Protein AF-A0A376P6J7-F1 (afdb_monomer_lite)

Organism: Escherichia coli (NCBI:txid562)

Foldseek 3Di:
DDPPWDKDWDWDDDPFKIWIWIDTDPDDIGTPDIGTPVRVPPPPD

pLDDT: mean 81.67, std 14.91, range [47.62, 95.12]

Structure (mmCIF, N/CA/C/O backbone):
data_AF-A0A376P6J7-F1
#
_entry.id   AF-A0A376P6J7-F1
#
loop_
_atom_site.group_PDB
_atom_site.id
_atom_site.type_symbol
_atom_site.label_atom_id
_atom_site.label_alt_id
_atom_site.label_comp_id
_atom_site.label_asym_id
_atom_site.label_entity_id
_atom_site.label_seq_id
_atom_site.pdbx_PDB_ins_code
_atom_site.Cartn_x
_atom_site.Cartn_y
_atom_site.Cartn_z
_atom_site.occupancy
_atom_site.B_iso_or_equiv
_atom_site.auth_seq_id
_atom_site.auth_comp_id
_atom_site.auth_asym_id
_atom_site.auth_atom_id
_atom_site.pdbx_PDB_model_num
ATOM 1 N N . MET A 1 1 ? -5.859 -4.626 26.787 1.00 47.62 1 MET A N 1
ATOM 2 C CA . MET A 1 1 ? -5.364 -3.489 25.982 1.00 47.62 1 MET A CA 1
ATOM 3 C C . MET A 1 1 ? -5.654 -3.847 24.534 1.00 47.62 1 MET A C 1
ATOM 5 O O . MET A 1 1 ? -5.090 -4.819 24.058 1.00 47.62 1 MET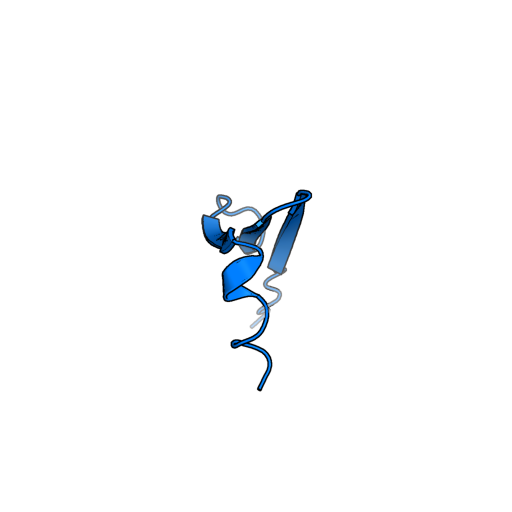 A O 1
ATOM 9 N N . ASN A 1 2 ? -6.650 -3.211 23.916 1.00 58.47 2 ASN A N 1
ATOM 10 C CA . ASN A 1 2 ? -7.139 -3.582 22.585 1.00 58.47 2 ASN A CA 1
ATOM 11 C C . ASN A 1 2 ? -6.356 -2.774 21.541 1.00 58.47 2 ASN A C 1
ATOM 13 O O . ASN A 1 2 ? -6.601 -1.582 21.390 1.00 58.47 2 ASN A O 1
ATOM 17 N N . ASN A 1 3 ? -5.366 -3.387 20.897 1.00 69.25 3 ASN A N 1
ATOM 18 C CA . ASN A 1 3 ? -4.474 -2.761 19.916 1.00 69.25 3 ASN A CA 1
ATOM 19 C C . ASN A 1 3 ? -4.945 -3.010 18.474 1.00 69.25 3 ASN A C 1
ATOM 21 O O . ASN A 1 3 ? -4.123 -3.198 17.578 1.00 69.25 3 ASN A O 1
ATOM 25 N N . ASN A 1 4 ? -6.262 -3.021 18.255 1.00 75.25 4 ASN A N 1
ATOM 26 C CA . ASN A 1 4 ? -6.861 -3.190 16.935 1.00 75.25 4 ASN A CA 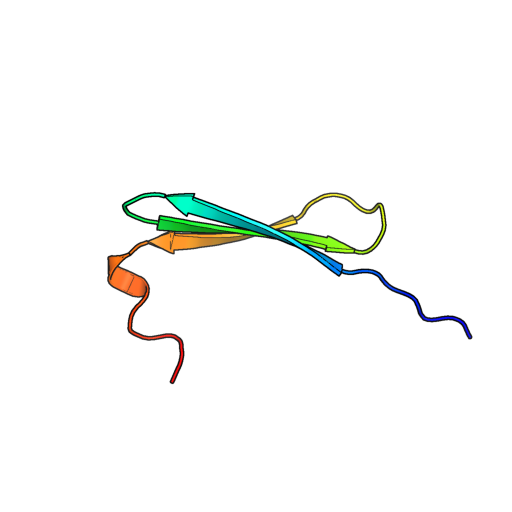1
ATOM 27 C C . ASN A 1 4 ? -6.629 -1.937 16.078 1.00 75.25 4 ASN A C 1
ATOM 29 O O . ASN A 1 4 ? -7.538 -1.138 15.867 1.00 75.25 4 ASN A O 1
ATOM 33 N N . ASN A 1 5 ? -5.402 -1.773 15.589 1.00 83.50 5 ASN A N 1
ATOM 34 C CA . ASN A 1 5 ? -5.078 -0.814 14.549 1.00 83.50 5 ASN A CA 1
ATOM 35 C C . ASN A 1 5 ? -5.325 -1.473 13.194 1.00 83.50 5 ASN A C 1
ATOM 37 O O . ASN A 1 5 ? -4.648 -2.432 12.823 1.00 83.50 5 ASN A O 1
ATOM 41 N N . THR A 1 6 ? -6.300 -0.956 12.458 1.00 90.69 6 THR A N 1
ATOM 42 C CA . THR A 1 6 ? -6.547 -1.367 11.075 1.00 90.69 6 THR A CA 1
ATOM 43 C C . THR A 1 6 ? -5.653 -0.542 10.162 1.00 90.69 6 THR A C 1
ATOM 45 O O . THR A 1 6 ? -5.698 0.684 10.210 1.00 90.69 6 THR A O 1
ATOM 48 N N . LEU A 1 7 ? -4.831 -1.196 9.344 1.00 92.12 7 LEU A N 1
ATOM 49 C CA . LEU A 1 7 ? -4.025 -0.532 8.322 1.00 92.12 7 LEU A CA 1
ATOM 50 C C . LEU A 1 7 ? -4.763 -0.594 6.985 1.00 92.12 7 LEU A C 1
ATOM 52 O O . LEU A 1 7 ? -4.997 -1.679 6.453 1.00 92.12 7 LEU A O 1
ATOM 56 N N . TYR A 1 8 ? -5.089 0.567 6.434 1.00 93.44 8 TYR A N 1
ATOM 57 C CA . TYR A 1 8 ? -5.621 0.697 5.084 1.00 93.44 8 TYR A CA 1
ATOM 58 C C . TYR A 1 8 ? -4.479 1.052 4.137 1.00 93.44 8 TYR A C 1
ATOM 60 O O . TYR A 1 8 ? -3.709 1.964 4.427 1.00 93.44 8 TYR A O 1
ATOM 68 N N . VAL A 1 9 ? -4.366 0.342 3.013 1.00 93.56 9 VAL A N 1
ATOM 69 C CA . VAL A 1 9 ? -3.329 0.576 1.996 1.00 93.56 9 VAL A CA 1
ATOM 70 C C . VAL A 1 9 ? -3.995 0.822 0.648 1.00 93.56 9 VAL A C 1
ATOM 72 O O . VAL A 1 9 ? -4.779 0.001 0.176 1.00 93.56 9 VAL A O 1
ATOM 75 N N . GLY A 1 10 ? -3.674 1.956 0.031 1.00 94.12 10 GLY A N 1
ATOM 76 C CA . GLY A 1 10 ? -4.047 2.304 -1.333 1.00 94.12 10 GLY A CA 1
ATOM 77 C C . GLY A 1 10 ? -2.878 2.060 -2.282 1.00 94.12 10 GLY A C 1
ATOM 78 O O . GLY A 1 10 ? -1.778 2.572 -2.066 1.00 94.12 10 GLY A O 1
ATOM 79 N N . LEU A 1 11 ? -3.132 1.287 -3.336 1.00 92.62 11 LEU A N 1
ATOM 80 C CA . LEU A 1 11 ? -2.181 0.998 -4.403 1.00 92.62 11 LEU A CA 1
ATOM 81 C C . LEU A 1 11 ? -2.741 1.552 -5.714 1.00 92.62 11 LEU A C 1
ATOM 83 O O . LEU A 1 11 ? -3.770 1.077 -6.192 1.00 92.62 11 LEU A O 1
ATOM 87 N N . ASP A 1 12 ? -2.055 2.527 -6.297 1.00 91.69 12 ASP A N 1
ATOM 88 C CA . ASP A 1 12 ? -2.352 3.010 -7.646 1.00 91.69 12 ASP A CA 1
ATOM 89 C C . ASP A 1 12 ? -1.275 2.503 -8.607 1.00 91.69 12 ASP A C 1
ATOM 91 O O . ASP A 1 12 ? -0.099 2.869 -8.504 1.00 91.69 12 ASP A O 1
ATOM 95 N N . VAL A 1 13 ? -1.676 1.611 -9.512 1.00 88.94 13 VAL A N 1
ATOM 96 C CA . VAL A 1 13 ? -0.797 1.002 -10.513 1.00 88.94 13 VAL A CA 1
ATOM 97 C C . VAL A 1 13 ? -1.046 1.688 -11.842 1.00 88.94 13 VAL A C 1
ATOM 99 O O . VAL A 1 13 ? -2.031 1.432 -12.533 1.00 88.94 13 VAL A O 1
ATOM 102 N N . HIS A 1 14 ? -0.107 2.544 -12.217 1.00 88.94 14 HIS A N 1
ATOM 103 C CA . HIS A 1 14 ? -0.072 3.191 -13.513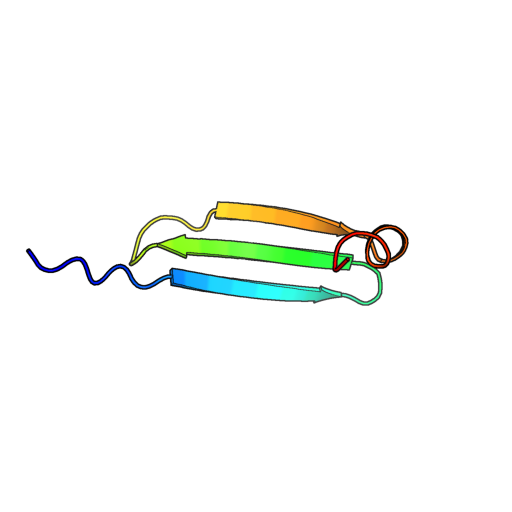 1.00 88.94 14 HIS A CA 1
ATOM 104 C C . HIS A 1 14 ? 0.949 2.495 -14.421 1.00 88.94 14 HIS A C 1
ATOM 106 O O . HIS A 1 14 ? 1.883 1.851 -13.945 1.00 88.94 14 HIS A O 1
ATOM 112 N N . LYS A 1 15 ? 0.821 2.670 -15.742 1.00 86.12 15 LYS A N 1
ATOM 113 C CA . LYS A 1 15 ? 1.666 2.009 -16.758 1.00 86.12 15 LYS A CA 1
ATOM 114 C C . LYS A 1 15 ? 3.177 2.113 -16.488 1.00 86.12 15 LYS A C 1
ATOM 116 O O . LYS A 1 15 ? 3.928 1.214 -16.844 1.00 86.12 15 LYS A O 1
ATOM 121 N N . GLU A 1 16 ? 3.618 3.208 -15.872 1.00 87.81 16 GLU A N 1
ATOM 122 C CA . GLU A 1 16 ? 5.037 3.533 -15.679 1.00 87.81 16 GLU A CA 1
ATOM 123 C C . GLU A 1 16 ? 5.417 3.769 -14.211 1.00 87.81 16 GLU A C 1
ATOM 125 O O . GLU A 1 16 ? 6.571 4.086 -13.907 1.00 87.81 16 GLU A O 1
ATOM 130 N N . SER A 1 17 ? 4.475 3.625 -13.278 1.00 88.19 17 SER A N 1
ATOM 131 C CA . SER A 1 17 ? 4.739 3.865 -11.860 1.00 88.19 17 SER A CA 1
ATOM 132 C C . SER A 1 17 ? 3.713 3.215 -10.950 1.00 88.19 17 SER A C 1
ATOM 134 O O . SER A 1 17 ? 2.540 3.133 -11.300 1.00 88.19 17 SER A O 1
ATOM 136 N N . ILE A 1 18 ? 4.139 2.878 -9.739 1.00 91.12 18 ILE A N 1
ATOM 137 C CA . ILE A 1 18 ? 3.266 2.450 -8.648 1.00 91.12 18 ILE A CA 1
ATOM 138 C C . ILE A 1 18 ? 3.307 3.517 -7.559 1.00 91.12 18 ILE A C 1
ATOM 140 O O . ILE A 1 18 ? 4.391 3.924 -7.136 1.00 91.12 18 ILE A O 1
ATOM 144 N N . THR A 1 19 ? 2.145 3.957 -7.096 1.00 92.38 19 THR A N 1
ATOM 145 C CA . THR A 1 19 ? 2.016 4.862 -5.950 1.00 92.38 19 THR A CA 1
ATOM 146 C C . THR A 1 19 ? 1.421 4.098 -4.774 1.00 92.38 19 THR A C 1
ATOM 148 O O . THR A 1 19 ? 0.452 3.358 -4.945 1.00 92.38 19 THR A O 1
ATOM 151 N N . VAL A 1 20 ? 1.999 4.275 -3.586 1.00 93.06 20 VAL A N 1
ATOM 152 C CA . VAL A 1 20 ? 1.532 3.644 -2.346 1.00 93.06 20 VAL A CA 1
ATOM 153 C C . VAL A 1 20 ? 1.170 4.725 -1.337 1.00 93.06 20 VAL A C 1
ATOM 155 O O . VAL A 1 20 ? 1.985 5.604 -1.047 1.00 93.06 20 VAL A O 1
ATOM 158 N N . ALA A 1 21 ? -0.033 4.633 -0.781 1.00 95.12 21 ALA A N 1
ATOM 159 C CA . ALA A 1 21 ? -0.503 5.464 0.321 1.00 95.12 21 ALA A CA 1
ATOM 160 C C . ALA A 1 21 ? -1.130 4.587 1.411 1.00 95.12 21 ALA A C 1
ATOM 162 O O . ALA A 1 21 ? -1.601 3.485 1.122 1.00 95.12 21 ALA A O 1
ATOM 163 N N . TYR A 1 22 ? -1.139 5.051 2.656 1.00 94.62 22 TYR A N 1
ATOM 164 C CA . TYR A 1 22 ? -1.702 4.296 3.772 1.00 94.62 22 TYR A CA 1
ATOM 165 C C . TYR A 1 22 ? -2.400 5.192 4.791 1.00 94.62 22 TYR A C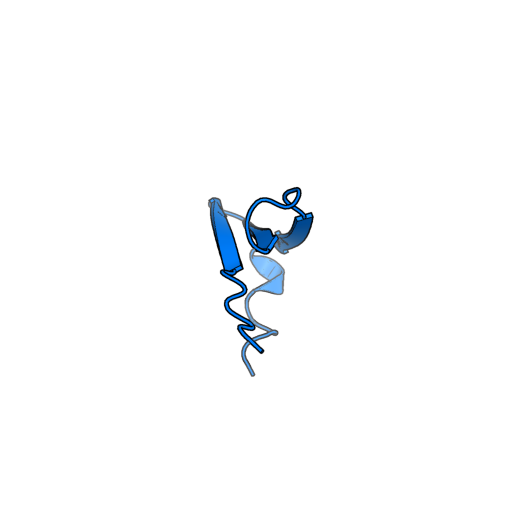 1
ATOM 167 O O . TYR A 1 2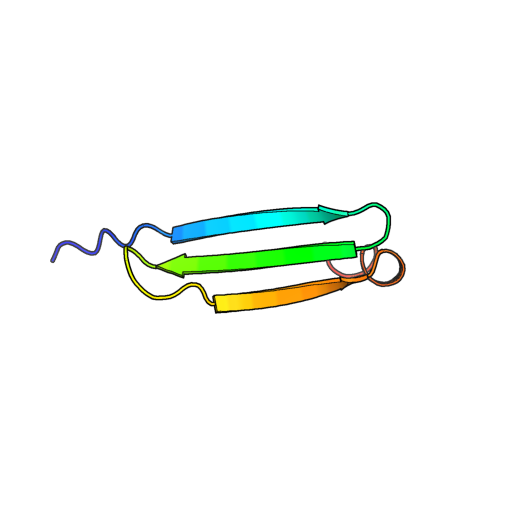2 ? -2.150 6.390 4.845 1.00 94.62 22 TYR A O 1
ATOM 175 N N . ALA A 1 23 ? -3.261 4.599 5.611 1.00 95.00 23 ALA A N 1
ATOM 176 C CA . ALA A 1 23 ? -3.841 5.230 6.791 1.00 95.00 23 ALA A CA 1
ATOM 177 C C . ALA A 1 23 ? -3.974 4.202 7.915 1.00 95.00 23 ALA A C 1
ATOM 179 O O . ALA A 1 23 ? -4.246 3.023 7.667 1.00 95.00 23 ALA A O 1
ATOM 180 N N . ILE A 1 24 ? -3.793 4.648 9.156 1.00 93.75 24 ILE A N 1
ATOM 181 C CA . ILE A 1 24 ? -3.998 3.818 10.343 1.00 93.75 24 ILE A CA 1
ATOM 182 C C . ILE A 1 24 ? -5.337 4.216 10.958 1.00 93.75 24 ILE A C 1
ATOM 184 O O . ILE A 1 24 ? -5.528 5.359 11.355 1.00 93.75 24 ILE A O 1
ATOM 188 N N . ASN A 1 25 ? -6.267 3.271 11.069 1.00 90.62 25 ASN A N 1
ATOM 189 C CA . ASN A 1 25 ? -7.636 3.526 11.512 1.00 90.62 25 ASN A CA 1
ATOM 190 C C . ASN A 1 25 ? -8.297 4.627 10.657 1.00 90.62 25 ASN A C 1
ATOM 192 O O . ASN A 1 25 ? -8.295 4.526 9.434 1.00 90.62 25 ASN A O 1
ATOM 196 N N . SER A 1 26 ? -8.862 5.655 11.289 1.00 87.31 26 SER A N 1
ATOM 197 C CA . SER A 1 26 ? -9.495 6.797 10.617 1.00 87.31 26 SER A CA 1
ATOM 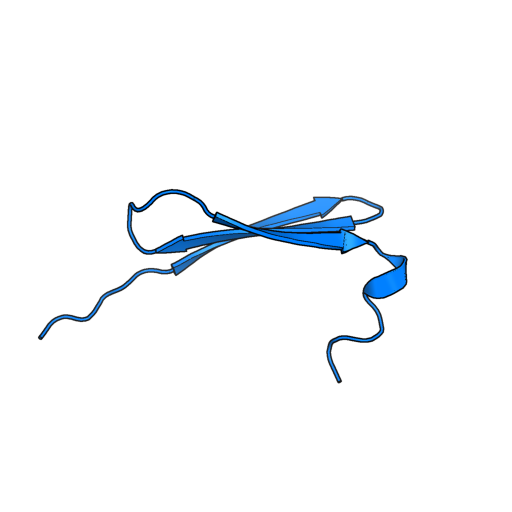198 C C . SER A 1 26 ? -8.581 8.028 10.547 1.00 87.31 26 SER A C 1
ATOM 200 O O . SER A 1 26 ? -9.074 9.139 10.356 1.00 87.31 26 SER A O 1
ATOM 202 N N . GLU A 1 27 ? -7.273 7.846 10.749 1.00 91.94 27 GLU A N 1
ATOM 203 C CA . GLU A 1 27 ? -6.286 8.922 10.657 1.00 91.94 27 GLU A CA 1
ATOM 204 C C . GLU A 1 27 ? -6.060 9.362 9.198 1.00 91.94 27 GLU A C 1
ATOM 206 O O . GLU A 1 27 ? -6.452 8.655 8.260 1.00 91.94 27 GLU A O 1
ATOM 211 N N . PRO A 1 28 ? -5.437 10.535 8.975 1.00 94.62 28 PRO A N 1
ATOM 212 C CA . PRO A 1 28 ? -5.152 11.032 7.636 1.00 94.62 28 PRO A CA 1
ATOM 213 C C . PRO A 1 28 ? -4.342 10.052 6.782 1.00 94.62 28 PRO A C 1
ATOM 215 O O . PRO A 1 28 ? -3.487 9.317 7.271 1.00 94.62 28 PRO A O 1
ATOM 218 N N . VAL A 1 29 ? -4.600 10.081 5.474 1.00 94.44 29 VAL A N 1
ATOM 219 C CA . VAL A 1 29 ? -3.841 9.291 4.503 1.00 94.44 29 VAL A CA 1
ATOM 220 C C . VAL A 1 29 ? -2.451 9.894 4.318 1.00 94.44 29 VAL A C 1
ATOM 222 O O . VAL A 1 29 ? -2.311 11.076 4.002 1.00 94.44 29 VAL A O 1
ATOM 225 N N . GLU A 1 30 ? -1.434 9.052 4.438 1.00 94.69 30 GLU A N 1
ATOM 226 C CA . GLU A 1 30 ? -0.034 9.382 4.213 1.00 94.69 30 GLU A CA 1
ATOM 227 C C . GLU A 1 30 ? 0.477 8.746 2.915 1.00 94.69 30 GLU A C 1
ATOM 229 O O . GLU A 1 30 ? 0.184 7.593 2.591 1.00 94.69 30 GLU A O 1
ATOM 234 N N . LEU A 1 31 ? 1.270 9.504 2.153 1.00 92.56 31 LEU A N 1
ATOM 235 C CA . LEU A 1 31 ? 1.920 9.015 0.940 1.00 92.56 31 LEU A CA 1
ATOM 236 C C . LEU A 1 31 ? 3.228 8.309 1.312 1.00 92.56 31 LEU A C 1
ATOM 238 O O . LEU A 1 31 ? 4.189 8.960 1.715 1.00 92.56 31 LEU A O 1
ATOM 242 N N . MET A 1 32 ? 3.290 6.991 1.115 1.00 88.94 32 MET A N 1
ATOM 243 C CA . MET A 1 32 ? 4.512 6.211 1.350 1.00 88.94 32 MET A CA 1
ATOM 244 C C . MET A 1 32 ? 5.545 6.446 0.243 1.00 88.94 32 MET A C 1
ATOM 246 O O . MET A 1 32 ? 6.748 6.466 0.493 1.00 88.94 32 MET A O 1
ATOM 250 N N . GLY A 1 33 ? 5.079 6.634 -0.993 1.00 86.81 33 GLY A N 1
ATOM 251 C CA . GLY A 1 33 ? 5.935 7.034 -2.103 1.00 86.81 33 GLY A CA 1
ATOM 252 C C . GLY A 1 33 ? 5.400 6.637 -3.472 1.00 86.81 33 GLY A C 1
ATOM 253 O O . GLY A 1 33 ? 4.429 5.892 -3.606 1.00 86.81 33 GLY A O 1
ATOM 254 N N . LYS A 1 34 ? 6.082 7.139 -4.504 1.00 86.25 34 LYS A N 1
ATOM 255 C CA . LYS A 1 34 ? 5.868 6.779 -5.906 1.00 86.25 34 LYS A CA 1
ATOM 256 C C . LYS A 1 34 ? 7.128 6.117 -6.442 1.00 86.25 34 LYS A C 1
ATOM 258 O O . LYS A 1 34 ? 8.196 6.726 -6.457 1.00 86.25 34 LYS A O 1
ATOM 263 N N . MET A 1 35 ? 7.003 4.877 -6.892 1.00 85.19 35 MET A N 1
ATOM 264 C CA . MET A 1 35 ? 8.089 4.128 -7.514 1.00 85.19 35 MET A CA 1
ATOM 265 C C . MET A 1 35 ? 7.900 4.118 -9.026 1.00 85.19 35 MET A C 1
ATOM 267 O O . MET A 1 35 ? 6.859 3.695 -9.524 1.00 85.19 35 MET A O 1
ATOM 271 N N . ALA A 1 36 ? 8.902 4.588 -9.766 1.00 78.50 36 ALA A N 1
ATOM 272 C CA . ALA A 1 36 ? 8.922 4.475 -11.220 1.00 78.50 36 ALA A CA 1
ATOM 273 C C . ALA A 1 36 ? 9.256 3.036 -11.647 1.00 78.50 36 ALA A C 1
ATOM 275 O O . ALA A 1 36 ? 10.036 2.351 -10.983 1.00 78.50 36 ALA A O 1
ATOM 276 N N . HIS A 1 37 ? 8.715 2.601 -12.785 1.00 67.12 37 HIS A N 1
ATOM 277 C CA . HIS A 1 37 ? 8.862 1.242 -13.317 1.00 67.12 37 HIS A CA 1
ATOM 278 C C . HIS A 1 37 ? 10.331 0.809 -13.497 1.00 67.12 37 HIS A C 1
ATOM 280 O O . HIS A 1 37 ? 10.676 -0.335 -13.225 1.00 67.12 37 HIS A O 1
ATOM 286 N N . HIS A 1 38 ? 11.232 1.733 -13.848 1.00 64.25 38 HIS A N 1
ATOM 287 C CA . HIS A 1 38 ? 12.667 1.438 -13.984 1.00 64.25 38 HIS A CA 1
ATOM 288 C C . HIS A 1 38 ? 13.352 1.067 -12.651 1.00 64.25 38 HIS A C 1
ATOM 290 O O . HIS A 1 38 ? 14.373 0.387 -12.641 1.00 64.25 38 HIS A O 1
ATOM 296 N N . LEU A 1 39 ? 12.790 1.486 -11.513 1.00 62.06 39 LEU A N 1
ATOM 297 C CA . LEU A 1 39 ? 13.325 1.199 -10.178 1.00 62.06 39 LEU A CA 1
ATOM 298 C C . LEU A 1 39 ? 12.647 -0.021 -9.521 1.00 62.06 39 LEU A C 1
ATOM 300 O O . LEU A 1 39 ? 13.033 -0.419 -8.423 1.00 62.06 39 LEU A O 1
ATOM 304 N N . LEU A 1 40 ? 11.655 -0.633 -10.184 1.00 59.28 40 LEU A N 1
ATOM 305 C CA . LEU A 1 40 ? 10.819 -1.693 -9.607 1.00 59.28 40 LEU A CA 1
ATOM 306 C C . LEU A 1 40 ? 11.542 -3.045 -9.457 1.00 59.28 40 LEU A C 1
ATOM 308 O O . LEU A 1 40 ? 11.093 -3.892 -8.694 1.00 59.28 40 LEU A O 1
ATOM 312 N N . ILE A 1 41 ? 12.664 -3.246 -10.158 1.00 56.84 41 ILE A N 1
ATOM 313 C CA . ILE A 1 41 ? 13.346 -4.549 -10.249 1.00 56.84 41 ILE A CA 1
ATOM 314 C C . ILE A 1 41 ? 14.306 -4.807 -9.067 1.00 56.84 41 ILE A C 1
ATOM 316 O O . ILE A 1 41 ? 14.624 -5.954 -8.777 1.00 56.84 41 ILE A O 1
ATOM 320 N N . PHE A 1 42 ? 14.730 -3.781 -8.319 1.00 52.59 42 PHE A N 1
ATOM 321 C CA . PHE A 1 42 ? 15.811 -3.919 -7.323 1.00 52.59 42 PHE A CA 1
ATOM 322 C C . PHE A 1 42 ? 15.369 -4.023 -5.855 1.00 52.59 42 PHE A C 1
ATOM 324 O O . PHE A 1 42 ? 16.225 -4.034 -4.976 1.00 52.59 42 PHE A O 1
ATOM 331 N N . ARG A 1 43 ? 14.065 -4.066 -5.550 1.00 58.59 43 ARG A N 1
ATOM 332 C CA . ARG A 1 43 ? 13.576 -3.923 -4.161 1.00 58.59 43 ARG A CA 1
ATOM 333 C C . ARG A 1 43 ? 12.600 -5.016 -3.702 1.00 58.59 43 ARG A C 1
ATOM 335 O O . ARG A 1 43 ? 11.670 -4.719 -2.961 1.00 58.59 43 ARG A O 1
ATOM 342 N N . ILE A 1 44 ? 12.789 -6.254 -4.167 1.00 53.62 44 ILE A N 1
ATOM 343 C CA . ILE A 1 44 ? 12.104 -7.463 -3.646 1.00 53.62 44 ILE A CA 1
ATOM 344 C C . ILE A 1 44 ? 13.125 -8.596 -3.351 1.00 53.62 44 ILE A C 1
ATOM 346 O O . ILE A 1 44 ? 12.741 -9.718 -3.042 1.00 53.62 44 ILE A O 1
ATOM 350 N N . LEU A 1 45 ? 14.434 -8.311 -3.416 1.00 51.56 45 LEU A N 1
ATOM 351 C CA . LEU A 1 45 ? 15.511 -9.232 -3.023 1.00 51.56 45 LEU A CA 1
ATOM 352 C C . LEU A 1 45 ? 16.144 -8.792 -1.702 1.00 51.56 45 LEU A C 1
ATOM 354 O O . LEU A 1 45 ? 16.299 -7.561 -1.526 1.00 51.56 45 LEU A O 1
#

Radius of gyration: 13.58 Å; chains: 1; bounding box: 25×20×43 Å

Sequence (45 aa):
MNNNNTLYVGLDVHKESITVAYAINSEPVELMGKMAHHLLIFRIL

Secondary structure (DSSP, 8-state):
-----PEEEEEEEETTEEEEEEEETTSPPEEEEEEEGGGTTSS--